Protein AF-X0VJ04-F1 (afdb_monomer_lite)

Radius of gyration: 9.93 Å; chains: 1; bounding box: 23×19×24 Å

Structure (mmCIF, N/CA/C/O backbone):
data_AF-X0VJ04-F1
#
_entry.id   AF-X0VJ04-F1
#
loop_
_atom_site.group_PDB
_atom_site.id
_atom_site.type_symbol
_atom_site.label_atom_id
_atom_site.label_alt_id
_atom_site.label_comp_id
_atom_site.label_asym_id
_atom_site.label_entity_id
_atom_site.label_seq_id
_atom_site.pdbx_PDB_ins_code
_atom_site.Cartn_x
_atom_site.Cartn_y
_atom_site.Cartn_z
_atom_site.occupancy
_atom_site.B_iso_or_equiv
_atom_site.auth_seq_id
_atom_site.auth_comp_id
_atom_site.auth_asym_id
_atom_site.auth_atom_id
_atom_site.pdbx_PDB_model_num
ATOM 1 N N . MET A 1 1 ? 9.963 10.577 -2.690 1.00 69.38 1 MET A N 1
ATOM 2 C CA . MET A 1 1 ? 10.500 9.206 -2.465 1.00 69.38 1 MET A CA 1
ATOM 3 C C . MET A 1 1 ? 9.445 8.144 -2.795 1.00 69.38 1 MET A C 1
ATOM 5 O O . MET A 1 1 ? 8.270 8.480 -2.860 1.00 69.38 1 MET A O 1
ATOM 9 N N . ALA A 1 2 ? 9.827 6.868 -2.972 1.00 83.12 2 ALA A N 1
ATOM 10 C CA . ALA A 1 2 ? 8.892 5.778 -3.305 1.00 83.12 2 ALA A CA 1
ATOM 11 C C . ALA A 1 2 ? 7.728 5.635 -2.301 1.00 83.12 2 ALA A C 1
ATOM 13 O O . ALA A 1 2 ? 6.597 5.413 -2.712 1.00 83.12 2 ALA A O 1
ATOM 14 N N . GLN A 1 3 ? 7.967 5.827 -0.997 1.00 91.19 3 GLN A N 1
ATOM 15 C CA . GLN A 1 3 ? 6.918 5.772 0.032 1.00 91.19 3 GLN A CA 1
ATOM 16 C C . GLN A 1 3 ? 5.819 6.831 -0.175 1.00 91.19 3 GLN A C 1
ATOM 18 O O . GLN A 1 3 ? 4.638 6.511 -0.075 1.00 91.19 3 GLN A O 1
ATOM 23 N N . GLU A 1 4 ? 6.192 8.069 -0.512 1.00 91.94 4 GLU A N 1
ATOM 24 C CA . GLU A 1 4 ? 5.240 9.156 -0.798 1.00 91.94 4 GLU A CA 1
ATOM 25 C C . GLU A 1 4 ? 4.418 8.861 -2.055 1.00 91.94 4 GLU A C 1
ATOM 27 O O . GLU A 1 4 ? 3.227 9.150 -2.095 1.00 91.94 4 GLU A O 1
ATOM 32 N N . GLN A 1 5 ? 5.032 8.245 -3.070 1.00 92.50 5 GLN A N 1
ATOM 33 C CA . GLN A 1 5 ? 4.330 7.834 -4.288 1.00 92.50 5 GLN A CA 1
ATOM 34 C C . GLN A 1 5 ? 3.317 6.714 -4.015 1.00 92.50 5 GLN A C 1
ATOM 36 O O . GLN A 1 5 ? 2.212 6.771 -4.548 1.00 92.50 5 GLN A O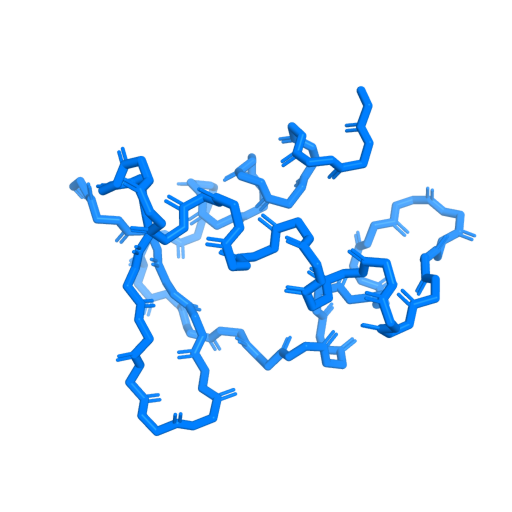 1
ATOM 41 N N . ILE A 1 6 ? 3.652 5.739 -3.156 1.00 94.25 6 ILE A N 1
ATOM 42 C CA . ILE A 1 6 ? 2.701 4.703 -2.711 1.00 94.25 6 ILE A CA 1
ATOM 43 C C . ILE A 1 6 ? 1.532 5.352 -1.976 1.00 94.25 6 ILE A C 1
ATOM 45 O O . ILE A 1 6 ? 0.378 5.060 -2.275 1.00 94.25 6 ILE A O 1
ATOM 49 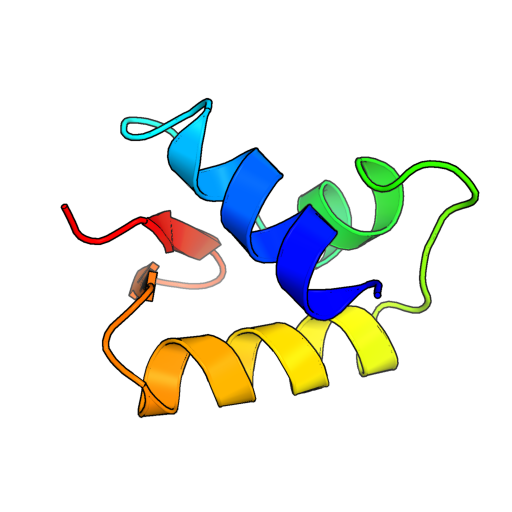N N . LEU A 1 7 ? 1.824 6.233 -1.017 1.00 94.06 7 LEU A N 1
ATOM 50 C CA . LEU A 1 7 ? 0.785 6.891 -0.236 1.00 94.06 7 LEU A CA 1
ATOM 51 C C . LEU A 1 7 ? -0.139 7.710 -1.142 1.00 94.06 7 LEU A C 1
ATOM 53 O O . LEU A 1 7 ? -1.353 7.553 -1.062 1.00 94.06 7 LEU A O 1
ATOM 57 N N . LYS A 1 8 ? 0.429 8.503 -2.057 1.00 94.25 8 LYS A N 1
ATOM 58 C CA . LYS A 1 8 ? -0.334 9.289 -3.029 1.00 94.25 8 LYS A CA 1
ATOM 59 C C . LYS A 1 8 ? -1.225 8.411 -3.913 1.00 94.25 8 LYS A C 1
ATOM 61 O O . LYS A 1 8 ? -2.398 8.720 -4.063 1.00 94.25 8 LYS A O 1
ATOM 66 N N . LEU A 1 9 ? -0.716 7.287 -4.426 1.00 93.50 9 LEU A N 1
ATOM 67 C CA . LEU A 1 9 ? -1.505 6.338 -5.223 1.00 93.50 9 LEU A CA 1
ATOM 68 C C . LEU A 1 9 ? -2.757 5.849 -4.476 1.00 93.50 9 LEU A C 1
ATOM 70 O O . LEU A 1 9 ? -3.840 5.784 -5.060 1.00 93.50 9 LEU A O 1
ATOM 74 N N . LEU A 1 10 ? -2.601 5.497 -3.197 1.00 94.19 10 LEU A N 1
ATOM 75 C CA . LEU A 1 10 ? -3.697 5.012 -2.358 1.00 94.19 10 LEU A CA 1
ATOM 76 C C . LEU A 1 10 ? -4.675 6.142 -2.000 1.00 94.19 10 LEU A C 1
ATOM 78 O O . LEU A 1 10 ? -5.883 5.924 -2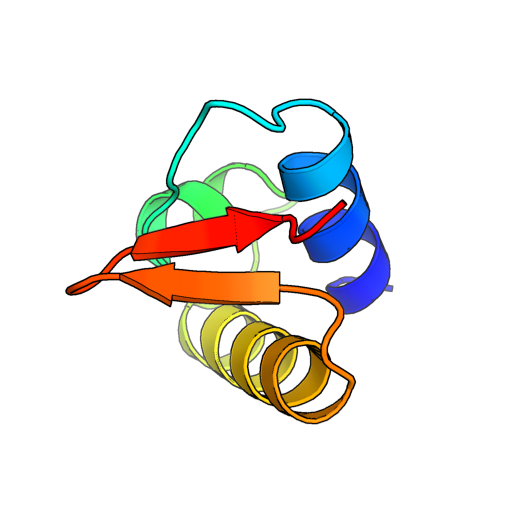.022 1.00 94.19 10 LEU A O 1
ATOM 82 N N . MET A 1 11 ? -4.165 7.346 -1.725 1.00 94.06 11 MET A N 1
ATOM 83 C CA . MET A 1 11 ? -4.973 8.543 -1.458 1.00 94.06 11 MET A CA 1
ATOM 84 C C . MET A 1 11 ? -5.817 8.965 -2.660 1.00 94.06 11 MET A C 1
ATOM 86 O O . MET A 1 11 ? -6.984 9.301 -2.493 1.00 94.06 11 MET A O 1
ATOM 90 N N . ASP A 1 12 ? -5.248 8.905 -3.864 1.00 94.62 12 ASP A N 1
ATOM 91 C CA . ASP A 1 12 ? -5.939 9.243 -5.112 1.00 94.62 12 ASP A CA 1
ATOM 92 C C . ASP A 1 12 ? -7.019 8.194 -5.473 1.00 94.62 12 ASP A C 1
ATOM 94 O O . ASP A 1 12 ? -7.817 8.400 -6.386 1.00 94.62 12 ASP A O 1
ATOM 98 N N . ASN A 1 13 ? -7.064 7.053 -4.766 1.00 92.69 13 ASN A N 1
ATOM 99 C CA . ASN A 1 13 ? -7.996 5.949 -5.006 1.00 92.69 13 ASN A CA 1
ATOM 100 C C . ASN A 1 13 ? -8.581 5.368 -3.692 1.00 92.69 13 ASN A C 1
ATOM 102 O O . ASN A 1 13 ? -8.422 4.170 -3.435 1.00 92.69 13 ASN A O 1
ATOM 106 N N . PRO A 1 14 ? -9.317 6.150 -2.878 1.00 87.50 14 PRO A N 1
ATOM 107 C CA . PRO A 1 14 ? -9.702 5.770 -1.509 1.00 87.50 14 PRO A CA 1
ATOM 108 C C . PRO A 1 14 ? -10.643 4.552 -1.419 1.00 87.50 14 PRO A C 1
ATOM 110 O O . PRO A 1 14 ? -10.697 3.881 -0.394 1.00 87.50 14 PRO A O 1
ATOM 113 N N . GLY A 1 15 ? -11.363 4.216 -2.496 1.00 86.19 15 GLY A N 1
ATOM 114 C CA . GLY A 1 15 ? -12.230 3.030 -2.561 1.00 86.19 15 GLY A CA 1
ATOM 115 C C . GLY A 1 15 ? -11.557 1.767 -3.110 1.00 86.19 15 GLY A C 1
ATOM 116 O O . GLY A 1 15 ? -12.172 0.698 -3.125 1.00 86.19 15 GLY A O 1
ATOM 117 N N . LYS A 1 16 ? -10.315 1.866 -3.600 1.00 92.06 16 LYS A N 1
ATOM 118 C CA . LYS A 1 16 ? -9.608 0.738 -4.214 1.00 92.06 16 LYS A CA 1
ATOM 119 C C . LYS A 1 16 ? -8.611 0.121 -3.247 1.00 92.06 16 LYS A C 1
ATOM 121 O O . LYS A 1 16 ? -7.991 0.779 -2.418 1.00 92.06 16 LYS A O 1
ATOM 126 N N . ARG A 1 17 ? -8.448 -1.186 -3.406 1.00 94.12 17 ARG A N 1
ATOM 127 C CA . ARG A 1 17 ? -7.512 -2.011 -2.652 1.00 94.12 17 ARG A CA 1
ATOM 128 C C . ARG A 1 17 ? -6.464 -2.528 -3.617 1.00 94.12 17 ARG A C 1
ATOM 130 O O . ARG A 1 17 ? -6.824 -3.127 -4.630 1.00 94.12 17 ARG A O 1
ATOM 137 N N . PHE A 1 18 ? -5.199 -2.329 -3.285 1.00 95.19 18 PHE A N 1
ATOM 138 C CA . PHE A 1 18 ? -4.085 -2.649 -4.166 1.00 95.19 18 PHE A CA 1
ATOM 139 C C . PHE A 1 18 ? -3.210 -3.733 -3.557 1.00 95.19 18 PHE A C 1
ATOM 141 O O . PHE A 1 18 ? -2.873 -3.685 -2.375 1.00 95.19 18 PHE A O 1
ATOM 148 N N . THR A 1 19 ? -2.814 -4.709 -4.362 1.00 95.88 19 THR A N 1
ATOM 149 C CA . THR A 1 19 ? -1.771 -5.657 -3.972 1.00 95.88 19 THR A CA 1
ATOM 150 C C . THR A 1 19 ? -0.398 -4.982 -4.021 1.00 95.88 19 THR A C 1
ATOM 152 O O . THR A 1 19 ? -0.203 -3.942 -4.654 1.00 95.88 19 THR A O 1
ATOM 155 N N . VAL A 1 20 ? 0.605 -5.612 -3.405 1.00 94.50 20 VAL A N 1
ATOM 156 C CA . VAL A 1 20 ? 2.013 -5.197 -3.566 1.00 94.50 20 VAL A CA 1
ATOM 157 C C . VAL A 1 20 ? 2.427 -5.176 -5.039 1.00 94.50 20 VAL A C 1
ATOM 159 O O . VAL A 1 20 ? 3.243 -4.339 -5.418 1.00 94.50 20 VAL A O 1
ATOM 162 N N . TYR A 1 21 ? 1.882 -6.076 -5.864 1.00 93.69 21 TYR A N 1
ATOM 163 C CA . TYR A 1 21 ? 2.181 -6.125 -7.292 1.00 93.69 21 TYR A CA 1
ATOM 164 C C . TYR A 1 21 ? 1.631 -4.895 -8.020 1.00 93.69 21 TYR A C 1
ATOM 166 O O . TYR A 1 21 ? 2.385 -4.218 -8.717 1.00 93.69 21 TYR A O 1
ATOM 174 N N . ASP A 1 22 ? 0.364 -4.553 -7.774 1.00 93.06 22 ASP A N 1
ATOM 175 C CA . ASP A 1 22 ? -0.276 -3.374 -8.368 1.00 93.06 22 ASP A CA 1
ATOM 176 C C . ASP A 1 22 ? 0.498 -2.101 -8.018 1.00 93.06 22 ASP A C 1
ATOM 178 O O . ASP A 1 22 ? 0.764 -1.263 -8.876 1.00 93.06 22 ASP A O 1
ATOM 182 N N . ILE A 1 23 ? 0.923 -1.979 -6.759 1.00 92.94 23 ILE A N 1
ATOM 183 C CA . ILE A 1 23 ? 1.671 -0.821 -6.258 1.00 92.94 23 ILE A CA 1
ATOM 184 C C . ILE A 1 23 ? 3.064 -0.751 -6.884 1.00 92.94 23 ILE A C 1
ATOM 186 O O . ILE A 1 23 ? 3.492 0.318 -7.318 1.00 92.94 23 ILE A O 1
ATOM 190 N N . ALA A 1 24 ? 3.767 -1.885 -6.950 1.00 92.62 24 ALA A N 1
ATOM 191 C CA . ALA A 1 24 ? 5.094 -1.970 -7.550 1.00 92.62 24 ALA A CA 1
ATOM 192 C C . ALA A 1 24 ? 5.087 -1.557 -9.030 1.00 92.62 24 ALA A C 1
ATOM 194 O O . ALA A 1 24 ? 6.035 -0.915 -9.483 1.00 92.62 24 ALA A O 1
ATOM 195 N N . TYR A 1 25 ? 4.012 -1.891 -9.751 1.00 90.69 25 TYR A N 1
ATOM 196 C CA . TYR A 1 25 ? 3.832 -1.554 -11.164 1.00 90.69 25 TYR A CA 1
ATOM 197 C C . TYR A 1 25 ? 3.298 -0.130 -11.391 1.00 90.69 25 TYR A C 1
ATOM 199 O O . TYR A 1 25 ? 3.622 0.504 -12.391 1.00 90.69 25 TYR A O 1
ATOM 207 N N . SER A 1 26 ? 2.501 0.400 -10.459 1.00 87.38 26 SER A N 1
ATOM 208 C CA . SER A 1 26 ? 1.865 1.723 -10.588 1.00 87.38 26 SER A CA 1
ATOM 209 C C . SER A 1 26 ? 2.813 2.896 -10.327 1.00 87.38 26 SER A C 1
ATOM 211 O O . SER A 1 26 ? 2.505 4.035 -10.679 1.00 87.38 26 SER A O 1
ATOM 213 N N . ILE A 1 27 ? 3.967 2.657 -9.701 1.00 86.69 27 ILE A N 1
ATOM 214 C CA . ILE A 1 27 ? 4.957 3.708 -9.458 1.00 86.69 27 ILE A CA 1
ATOM 215 C C . ILE A 1 27 ? 5.800 3.953 -10.709 1.00 86.69 27 ILE A C 1
ATOM 217 O O . ILE A 1 27 ? 6.319 3.027 -11.326 1.00 86.69 27 ILE A O 1
ATOM 221 N N . ARG A 1 28 ? 5.965 5.230 -11.075 1.00 73.81 28 ARG A N 1
ATOM 222 C CA . ARG A 1 28 ? 6.739 5.662 -12.247 1.00 73.81 28 ARG A CA 1
ATOM 223 C C . ARG A 1 28 ? 8.192 5.179 -12.144 1.00 73.81 28 ARG A C 1
ATOM 225 O O . ARG A 1 28 ? 8.906 5.588 -11.235 1.00 73.81 28 ARG A O 1
ATOM 232 N N . GLY A 1 29 ? 8.610 4.346 -13.098 1.00 75.62 29 GLY A N 1
ATOM 233 C CA . GLY A 1 29 ? 9.926 3.689 -13.114 1.00 75.62 29 GLY A CA 1
ATOM 234 C C . GLY A 1 29 ? 9.932 2.276 -12.522 1.00 75.62 29 GLY A C 1
ATOM 235 O O . GLY A 1 29 ? 10.940 1.587 -12.632 1.00 75.62 29 GLY A O 1
ATOM 236 N N . GLY A 1 30 ? 8.806 1.834 -11.952 1.00 80.50 30 GLY A N 1
ATOM 237 C CA . GLY A 1 30 ? 8.693 0.580 -11.221 1.00 80.50 30 GLY A CA 1
ATOM 238 C C . GLY A 1 30 ? 9.488 0.611 -9.917 1.00 80.50 30 GLY A C 1
ATOM 239 O O . GLY A 1 30 ? 10.511 1.281 -9.791 1.00 80.50 30 GLY A O 1
ATOM 240 N N . ILE A 1 31 ? 9.024 -0.125 -8.914 1.00 88.81 31 ILE A N 1
ATOM 241 C CA . ILE A 1 31 ? 9.841 -0.403 -7.729 1.00 88.81 31 ILE A CA 1
ATOM 242 C C . ILE A 1 31 ? 9.852 -1.895 -7.448 1.00 88.81 31 ILE A C 1
ATOM 244 O O . ILE A 1 31 ? 8.888 -2.608 -7.722 1.00 88.81 31 ILE A O 1
ATOM 248 N N . GLU A 1 32 ? 10.940 -2.385 -6.859 1.00 91.75 32 GLU A N 1
ATOM 249 C CA . GLU A 1 32 ? 10.986 -3.774 -6.427 1.00 91.75 32 GLU A CA 1
ATOM 250 C C . GLU A 1 32 ? 9.879 -4.067 -5.413 1.00 91.75 32 GLU A C 1
ATOM 252 O O . GLU A 1 32 ? 9.653 -3.313 -4.462 1.00 91.75 32 GLU A O 1
ATOM 257 N N . ARG A 1 33 ? 9.245 -5.234 -5.553 1.00 91.00 33 ARG A N 1
ATOM 258 C CA . ARG A 1 33 ? 8.190 -5.705 -4.641 1.00 91.00 33 ARG A CA 1
ATOM 259 C C . ARG A 1 33 ? 8.629 -5.687 -3.176 1.00 91.00 33 ARG A C 1
ATOM 261 O O . ARG A 1 33 ? 7.836 -5.351 -2.301 1.00 91.00 33 ARG A O 1
ATOM 268 N N . ARG A 1 34 ? 9.902 -5.996 -2.900 1.00 92.19 34 ARG A N 1
ATOM 269 C CA . ARG A 1 34 ? 10.471 -5.955 -1.544 1.00 92.19 34 ARG A CA 1
ATOM 270 C C . ARG A 1 34 ? 10.498 -4.533 -0.979 1.00 92.19 34 ARG A C 1
ATOM 272 O O . ARG A 1 34 ? 10.157 -4.336 0.186 1.00 92.19 34 ARG A O 1
ATOM 279 N N . ILE A 1 35 ? 10.860 -3.552 -1.806 1.00 92.06 35 ILE A N 1
ATOM 280 C CA . ILE A 1 35 ? 10.864 -2.130 -1.443 1.00 92.06 35 ILE A CA 1
ATOM 281 C C . ILE A 1 35 ? 9.426 -1.639 -1.242 1.00 92.0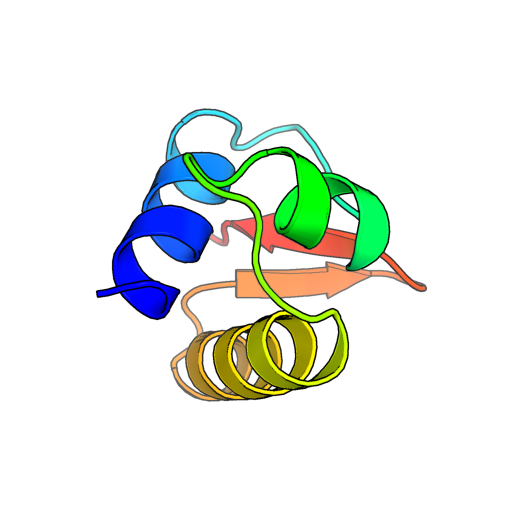6 35 ILE A C 1
ATOM 283 O O . ILE A 1 35 ? 9.139 -1.006 -0.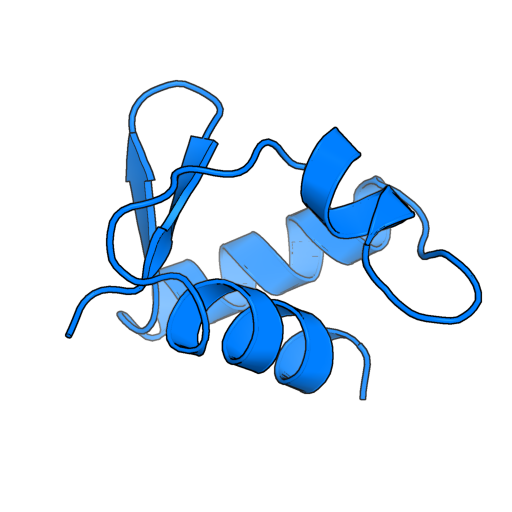226 1.00 92.06 35 ILE A O 1
ATOM 287 N N . ALA A 1 36 ? 8.507 -1.990 -2.148 1.00 93.62 36 ALA A N 1
ATOM 288 C CA . ALA A 1 36 ? 7.085 -1.672 -2.018 1.00 93.62 36 ALA A CA 1
ATOM 289 C C . ALA A 1 36 ? 6.509 -2.214 -0.702 1.00 93.62 36 ALA A C 1
ATOM 291 O O . ALA A 1 36 ? 5.923 -1.464 0.075 1.00 93.62 36 ALA A O 1
ATOM 292 N N . HIS A 1 37 ? 6.759 -3.490 -0.398 1.00 94.25 37 HIS A N 1
ATOM 293 C CA . HIS A 1 37 ? 6.295 -4.126 0.832 1.00 94.25 37 HIS A CA 1
ATOM 294 C C . HIS A 1 37 ? 6.888 -3.478 2.094 1.00 94.25 37 HIS A C 1
ATOM 296 O O . HIS A 1 37 ? 6.163 -3.248 3.062 1.00 94.25 37 HIS A O 1
ATOM 302 N N . LYS A 1 38 ? 8.183 -3.121 2.088 1.00 95.38 38 LYS A N 1
ATOM 303 C CA . LYS A 1 38 ? 8.822 -2.398 3.204 1.00 95.38 38 LYS A CA 1
ATOM 304 C C . LYS A 1 38 ? 8.154 -1.041 3.449 1.00 95.38 38 LYS A C 1
ATOM 306 O O . LYS A 1 38 ? 7.852 -0.710 4.593 1.00 95.38 38 LYS A O 1
ATOM 311 N N . ASN A 1 39 ? 7.894 -0.280 2.387 1.00 95.19 39 ASN A N 1
ATOM 312 C CA . ASN A 1 39 ? 7.240 1.026 2.483 1.00 95.19 39 ASN A CA 1
ATOM 313 C C . ASN A 1 39 ? 5.780 0.907 2.940 1.00 95.19 39 ASN A C 1
ATOM 315 O O . ASN A 1 39 ? 5.352 1.680 3.790 1.00 95.19 39 ASN A O 1
ATOM 319 N N . LEU A 1 40 ? 5.039 -0.090 2.450 1.00 94.94 40 LEU A N 1
ATOM 320 C CA . LEU A 1 40 ? 3.671 -0.362 2.900 1.00 94.94 40 LEU A CA 1
ATOM 321 C C . LEU A 1 40 ? 3.616 -0.698 4.387 1.00 94.94 40 LEU A C 1
ATOM 323 O O . LEU A 1 40 ? 2.791 -0.152 5.106 1.00 94.94 40 LEU A O 1
ATOM 327 N N . LYS A 1 41 ? 4.537 -1.533 4.873 1.00 95.88 41 LYS A N 1
ATOM 328 C CA . LYS A 1 41 ? 4.642 -1.838 6.305 1.00 95.88 41 LYS A CA 1
ATOM 329 C C . LYS A 1 41 ? 4.980 -0.607 7.147 1.00 95.88 41 LYS A C 1
ATOM 331 O O . LYS A 1 41 ? 4.508 -0.504 8.273 1.00 95.88 41 LYS A O 1
ATOM 336 N N . SER A 1 42 ? 5.787 0.312 6.618 1.00 95.88 42 SER A N 1
ATOM 337 C CA . SER A 1 42 ? 6.078 1.591 7.275 1.00 95.88 42 SER A CA 1
ATOM 338 C C . SER A 1 42 ? 4.820 2.461 7.379 1.00 95.88 42 SER A C 1
ATOM 340 O O . SER A 1 42 ? 4.464 2.900 8.466 1.00 95.88 42 SER A O 1
ATOM 342 N N . LEU A 1 43 ? 4.091 2.630 6.271 1.00 95.31 43 LEU A N 1
ATOM 343 C CA . LEU A 1 43 ? 2.846 3.405 6.223 1.00 95.31 43 LEU A CA 1
ATOM 344 C C . LEU A 1 43 ? 1.731 2.801 7.091 1.00 95.31 43 LEU A C 1
ATOM 346 O O . LEU A 1 43 ? 0.976 3.544 7.709 1.00 95.31 43 LEU A O 1
ATOM 350 N N . GLU A 1 44 ? 1.643 1.471 7.155 1.00 94.94 44 GLU A N 1
ATOM 351 C CA . GLU A 1 44 ? 0.701 0.745 8.019 1.00 94.94 44 GLU A CA 1
ATOM 352 C C . GLU A 1 44 ? 0.985 1.022 9.502 1.00 94.94 44 GLU A C 1
ATOM 354 O O . GLU A 1 44 ? 0.064 1.284 10.262 1.00 94.94 44 GLU A O 1
ATOM 359 N N . LYS A 1 45 ? 2.262 1.055 9.914 1.00 95.44 45 LYS A N 1
ATOM 360 C CA . LYS A 1 45 ? 2.658 1.418 11.289 1.00 95.44 45 LYS A CA 1
ATOM 361 C C . LYS A 1 45 ? 2.365 2.874 11.654 1.00 95.44 45 LYS A C 1
ATOM 363 O O . LYS A 1 45 ? 2.307 3.192 12.834 1.00 95.44 45 LYS A O 1
ATOM 368 N N . MET A 1 46 ? 2.250 3.748 10.659 1.00 93.62 46 MET A N 1
ATOM 369 C CA . MET A 1 46 ? 1.916 5.164 10.833 1.00 93.62 46 MET A CA 1
ATOM 370 C C . MET A 1 46 ? 0.401 5.419 10.762 1.00 93.62 46 MET A C 1
ATOM 372 O O . MET A 1 46 ? -0.000 6.569 10.601 1.00 93.62 46 MET A O 1
ATOM 376 N N . ASP A 1 47 ? -0.426 4.366 10.773 1.00 92.19 47 ASP A N 1
ATOM 377 C CA . ASP A 1 47 ? -1.887 4.428 10.612 1.00 92.19 47 ASP A CA 1
ATOM 378 C C . ASP A 1 47 ? -2.359 5.172 9.346 1.00 92.19 47 ASP A C 1
ATOM 380 O O . ASP A 1 47 ? -3.511 5.585 9.231 1.00 92.19 47 ASP A O 1
ATOM 384 N N . CYS A 1 48 ? -1.486 5.316 8.343 1.00 93.06 48 CYS A N 1
ATOM 385 C CA . CYS A 1 48 ? -1.822 5.986 7.086 1.00 93.06 48 CYS A CA 1
ATOM 386 C C . CYS A 1 48 ? -2.639 5.075 6.160 1.00 93.06 48 CYS A C 1
ATOM 388 O O . CYS A 1 48 ? -3.417 5.545 5.332 1.00 93.06 48 CYS A O 1
ATOM 390 N N . ILE A 1 49 ? -2.412 3.764 6.248 1.00 95.25 49 ILE A N 1
ATOM 391 C CA . ILE A 1 49 ? -3.023 2.745 5.393 1.00 95.25 49 ILE A CA 1
ATOM 392 C C . ILE A 1 49 ? -3.357 1.511 6.230 1.00 95.25 49 ILE A C 1
ATOM 394 O O . ILE A 1 49 ? -2.734 1.272 7.262 1.00 95.25 49 ILE A O 1
ATOM 398 N N . LYS A 1 50 ? -4.284 0.684 5.753 1.00 95.81 50 LYS A N 1
ATOM 399 C CA . LYS A 1 50 ? -4.609 -0.614 6.354 1.00 95.81 50 LYS A CA 1
ATOM 400 C C . LYS A 1 50 ? -4.482 -1.728 5.332 1.00 95.81 50 LYS A C 1
ATOM 402 O O . LYS A 1 50 ? -4.525 -1.496 4.122 1.00 95.81 50 LYS A O 1
ATOM 407 N N . LYS A 1 51 ? -4.308 -2.943 5.844 1.00 95.06 51 LYS A N 1
ATOM 408 C CA . LYS A 1 51 ? -4.258 -4.173 5.063 1.00 95.06 51 LYS A CA 1
ATOM 409 C C . LYS A 1 51 ? -5.536 -4.983 5.280 1.00 95.06 51 LYS A C 1
ATOM 411 O O . LYS A 1 51 ? -5.921 -5.242 6.414 1.00 95.06 51 LYS A O 1
ATOM 416 N N . GLU A 1 52 ? -6.153 -5.419 4.189 1.00 94.50 52 GLU A N 1
ATOM 417 C CA . GLU A 1 52 ? -7.282 -6.351 4.169 1.00 94.50 52 GLU A CA 1
ATOM 418 C C . GLU A 1 52 ? -6.934 -7.509 3.226 1.00 94.50 52 GLU A C 1
ATOM 420 O O . GLU A 1 52 ? -6.733 -7.317 2.023 1.00 94.50 52 GLU A O 1
ATOM 425 N N . GLY A 1 53 ? -6.786 -8.716 3.776 1.00 92.81 53 GLY A N 1
ATOM 426 C CA . GLY A 1 53 ? -6.248 -9.853 3.026 1.00 92.81 53 GLY A CA 1
ATOM 427 C C . GLY A 1 53 ? -4.840 -9.555 2.502 1.00 92.81 53 GLY A C 1
ATOM 428 O O . GLY A 1 53 ? -3.958 -9.191 3.271 1.00 92.81 53 GLY A O 1
ATOM 429 N N . GLU A 1 54 ? -4.617 -9.676 1.195 1.00 93.88 54 GLU A N 1
ATOM 430 C CA . GLU A 1 54 ? -3.339 -9.346 0.538 1.00 93.88 54 GLU A CA 1
ATOM 431 C C . GLU A 1 54 ? -3.294 -7.936 -0.065 1.00 93.88 54 GLU A C 1
ATOM 433 O O . GLU A 1 54 ? -2.413 -7.628 -0.870 1.00 93.88 54 GLU A O 1
ATOM 438 N N . LYS A 1 55 ? -4.254 -7.076 0.284 1.00 95.50 55 LYS A N 1
ATOM 439 C CA . LYS A 1 55 ? -4.399 -5.760 -0.332 1.00 95.50 55 LYS A CA 1
ATOM 440 C C . LYS A 1 55 ? -4.292 -4.641 0.695 1.00 95.50 55 LYS A C 1
ATOM 442 O O . LYS A 1 55 ? -4.689 -4.802 1.844 1.00 95.50 55 LYS A O 1
ATOM 447 N N . TRP A 1 56 ? -3.781 -3.499 0.256 1.00 95.88 56 TRP A N 1
ATOM 448 C CA . TRP A 1 56 ? -3.633 -2.280 1.042 1.00 95.88 56 TRP A CA 1
ATOM 449 C C . TRP A 1 56 ? -4.544 -1.180 0.509 1.00 95.88 56 TRP A C 1
ATOM 451 O O . TRP A 1 56 ? -4.798 -1.102 -0.696 1.00 95.88 56 TRP A O 1
ATOM 461 N N . TYR A 1 57 ? -5.027 -0.334 1.412 1.00 95.31 57 TYR A N 1
ATOM 462 C CA . TYR A 1 57 ? -5.906 0.791 1.103 1.00 95.31 57 TYR A CA 1
ATOM 463 C C . TYR A 1 57 ? -5.658 1.958 2.060 1.00 95.31 57 TYR A C 1
ATOM 465 O O . TYR A 1 57 ? -5.144 1.772 3.167 1.00 95.31 57 TYR A O 1
ATOM 473 N N . TYR A 1 58 ? -6.001 3.166 1.616 1.00 95.38 58 TYR A N 1
ATOM 474 C CA . TYR A 1 58 ? -5.855 4.380 2.413 1.00 95.38 58 TYR A CA 1
ATOM 475 C C . TYR A 1 58 ? -6.930 4.469 3.501 1.00 95.38 58 TYR A C 1
ATOM 477 O O . TYR A 1 58 ? -8.081 4.110 3.267 1.00 95.38 58 TYR A O 1
ATOM 485 N N . VAL A 1 59 ? -6.551 4.936 4.692 1.00 88.25 59 VAL A N 1
ATOM 486 C CA . VAL A 1 59 ? -7.456 5.095 5.839 1.00 88.25 59 VAL A CA 1
ATOM 487 C C . VAL A 1 59 ? -7.681 6.583 6.050 1.00 88.25 59 VAL A C 1
ATOM 489 O O . VAL A 1 59 ? -6.986 7.218 6.837 1.00 88.25 59 VAL A O 1
ATOM 492 N N . LYS A 1 60 ? -8.604 7.170 5.296 1.00 72.94 60 LYS A N 1
ATOM 493 C CA . LYS A 1 60 ? -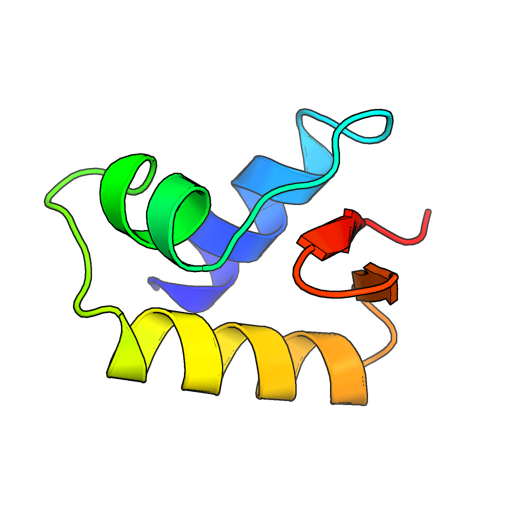9.118 8.512 5.572 1.00 72.94 60 LYS A CA 1
ATOM 494 C C . LYS A 1 60 ? -10.491 8.681 4.956 1.00 72.94 60 LYS A C 1
ATOM 496 O O . LYS A 1 60 ? -10.691 8.132 3.849 1.00 72.94 60 LYS A O 1
#

pLDDT: mean 91.47, std 5.88, range [69.38, 95.88]

Secondary structure (DSSP, 8-state):
-HHHHHHHHHHT-TT--EEHHHHHHHSTT---HHHHHHHHHHHHHTTSEEEETTEEEE--

Sequence (60 aa):
MAQEQILKLLMDNPGKRFTVYDIAYSIRGGIERRIAHKNLKSLEKMDCIKKEGEKWYYVK

Organism: NCBI:txid412755

Foldseek 3Di:
DLLVQLLVVQVVPQPDWAALVRSQVPDVVGDDSVVSVVSQVVCVVVVQWDDDPRTIHGDD